Protein AF-A0A317XVB1-F1 (afdb_monomer_lite)

pLDDT: mean 74.4, std 19.01, range [36.06, 94.31]

Radius of gyration: 15.87 Å; chains: 1; bounding box: 34×34×40 Å

Sequence (125 aa):
METEEQCAACCASLSLVYSETTQSFDWAKCKNSHIWRELNCSRPRRIPPFFRDRVAKFWLQSPPSPDTARCSITLAAMSDPTTRACTCCWAKSLVPGGAGQSEAERSMLEAASRCIYCGSCWVVP

Foldseek 3Di:
DWDPDADPVPRATWDFDQDPVVRDRQWIAGPVGDIGGPPPLPDDDDDPPVVVVVVVVVCVPCDDDQPADAAPFPRDGDNDLQWWAFPGRRHIHHQQPDPPDDPVNNVRNVVCCADPPRRGHIDGD

Structure (mmCIF, N/CA/C/O backbone):
data_AF-A0A317XVB1-F1
#
_entry.id   AF-A0A317XVB1-F1
#
loop_
_atom_site.group_PDB
_atom_site.id
_atom_site.type_symbol
_atom_site.label_atom_id
_atom_site.label_alt_id
_atom_site.label_comp_id
_atom_site.label_asym_id
_atom_site.label_entity_id
_atom_site.label_seq_id
_atom_site.pdbx_PDB_ins_code
_atom_site.Cartn_x
_atom_site.Cartn_y
_atom_site.Cartn_z
_atom_site.occupancy
_atom_site.B_iso_or_equiv
_atom_site.auth_seq_id
_atom_site.auth_comp_id
_atom_site.auth_asym_id
_atom_site.auth_atom_id
_atom_site.pdbx_PDB_model_num
ATOM 1 N N . MET A 1 1 ? -2.947 14.528 21.425 1.00 72.62 1 MET A N 1
ATOM 2 C CA . MET A 1 1 ? -1.752 14.107 22.184 1.00 72.62 1 MET A CA 1
ATOM 3 C C . MET A 1 1 ? -0.621 13.983 21.181 1.00 72.62 1 MET A C 1
ATOM 5 O O . MET A 1 1 ? -0.820 13.314 20.172 1.00 72.62 1 MET A O 1
ATOM 9 N N . GLU A 1 2 ? 0.475 14.716 21.370 1.00 76.56 2 GLU A N 1
ATOM 10 C CA . GLU A 1 2 ? 1.649 14.615 20.491 1.00 76.56 2 GLU A CA 1
ATOM 11 C C . GLU A 1 2 ? 2.479 13.393 20.886 1.00 76.56 2 GLU A C 1
ATOM 13 O O . GLU A 1 2 ? 2.587 13.075 22.070 1.00 76.56 2 GLU A O 1
ATOM 18 N N . THR A 1 3 ? 3.006 12.685 19.894 1.00 77.38 3 THR A N 1
ATOM 19 C CA . THR A 1 3 ? 3.888 11.529 20.085 1.00 77.38 3 THR A CA 1
ATOM 20 C C . THR A 1 3 ? 5.326 11.929 19.814 1.00 77.38 3 THR A C 1
ATOM 22 O O . THR A 1 3 ? 5.577 12.829 19.014 1.00 77.38 3 THR A O 1
ATOM 25 N N . GLU A 1 4 ? 6.275 11.181 20.369 1.00 84.00 4 GLU A N 1
ATOM 26 C CA . GLU A 1 4 ? 7.689 11.293 19.985 1.00 84.00 4 GLU A CA 1
ATOM 27 C C . GLU A 1 4 ? 7.967 10.742 18.570 1.00 84.00 4 GLU A C 1
ATOM 29 O O . GLU A 1 4 ? 9.046 10.946 18.016 1.00 84.00 4 GLU A O 1
ATOM 34 N N . GLU A 1 5 ? 6.987 10.079 17.946 1.00 76.06 5 GLU A N 1
ATOM 35 C CA . GLU A 1 5 ? 7.103 9.565 16.583 1.00 76.06 5 GLU A CA 1
ATOM 36 C C . GLU A 1 5 ? 7.082 10.671 15.512 1.00 76.06 5 GLU A C 1
ATOM 38 O O . GLU A 1 5 ? 6.350 11.666 15.600 1.00 76.06 5 GLU A O 1
ATOM 43 N N . GLN A 1 6 ? 7.858 10.454 14.444 1.00 83.88 6 GLN A N 1
ATOM 44 C CA . GLN A 1 6 ? 7.992 11.368 13.309 1.00 83.88 6 GLN A CA 1
ATOM 45 C C . GLN A 1 6 ? 7.401 10.769 12.032 1.00 83.88 6 GLN A C 1
ATOM 47 O O . GLN A 1 6 ? 7.655 9.621 11.686 1.00 83.88 6 GLN A O 1
ATOM 52 N N . CYS A 1 7 ? 6.664 11.578 11.275 1.00 79.81 7 CYS A N 1
ATOM 53 C CA . CYS A 1 7 ? 6.092 11.197 9.988 1.00 79.81 7 CYS A CA 1
ATOM 54 C C . CYS A 1 7 ? 7.183 10.845 8.965 1.00 79.81 7 CYS A C 1
ATOM 56 O O . CYS A 1 7 ? 7.944 11.727 8.581 1.00 79.81 7 CYS A O 1
ATOM 58 N N . ALA A 1 8 ? 7.212 9.627 8.414 1.00 71.56 8 ALA A N 1
ATOM 59 C CA . ALA A 1 8 ? 8.265 9.260 7.450 1.00 71.56 8 ALA A CA 1
ATOM 60 C C . ALA A 1 8 ? 8.241 10.062 6.141 1.00 71.56 8 ALA A C 1
ATOM 62 O O . ALA A 1 8 ? 9.245 10.102 5.441 1.00 71.56 8 ALA A O 1
ATOM 63 N N . ALA A 1 9 ? 7.116 10.693 5.789 1.00 67.94 9 ALA A N 1
ATOM 64 C CA . ALA A 1 9 ? 7.031 11.496 4.571 1.00 67.94 9 ALA A CA 1
ATOM 65 C C . ALA A 1 9 ? 7.652 12.894 4.728 1.00 67.94 9 ALA A C 1
ATOM 67 O O . ALA A 1 9 ? 8.076 13.487 3.743 1.00 67.94 9 ALA A O 1
ATOM 68 N N . CYS A 1 10 ? 7.665 13.461 5.939 1.00 79.19 10 CYS A N 1
ATOM 69 C CA . CYS A 1 10 ? 8.079 14.856 6.129 1.00 79.19 10 CYS A CA 1
ATOM 70 C C . CYS A 1 10 ? 8.777 15.152 7.465 1.00 79.19 10 CYS A C 1
ATOM 72 O O . CYS A 1 10 ? 8.882 16.317 7.843 1.00 79.19 10 CYS A O 1
ATOM 74 N N . CYS A 1 11 ? 9.163 14.115 8.209 1.00 83.06 11 CYS A N 1
ATOM 75 C CA . CYS A 1 11 ? 9.817 14.130 9.525 1.00 83.06 11 CYS A CA 1
ATOM 76 C C . CYS A 1 11 ? 9.138 14.993 10.605 1.00 83.06 11 CYS A C 1
ATOM 78 O O . CYS A 1 11 ? 9.726 15.284 11.641 1.00 83.06 11 CYS A O 1
ATOM 80 N N . ALA A 1 12 ? 7.896 15.424 10.382 1.00 85.88 12 ALA A N 1
ATOM 81 C CA . ALA A 1 12 ? 7.152 16.227 11.340 1.00 85.88 12 ALA A CA 1
ATOM 82 C C . ALA A 1 12 ? 6.590 15.344 12.458 1.00 85.88 12 ALA A C 1
ATOM 84 O O . ALA A 1 12 ? 6.158 14.222 12.179 1.00 85.88 12 ALA A O 1
ATOM 85 N N . SER A 1 13 ? 6.529 15.877 13.679 1.00 88.25 13 SER A N 1
ATOM 86 C CA . SER A 1 13 ? 5.903 15.203 14.816 1.00 88.25 13 SER A CA 1
ATOM 87 C C . SER A 1 13 ? 4.470 14.790 14.498 1.00 88.25 13 SER A C 1
ATOM 89 O O . SER A 1 13 ? 3.727 15.495 13.795 1.00 88.25 13 SER A O 1
ATOM 91 N N . LEU A 1 14 ? 4.102 13.621 14.999 1.00 86.50 14 LEU A N 1
ATOM 92 C CA . LEU A 1 14 ? 2.777 13.058 14.828 1.00 86.50 14 LEU A CA 1
ATOM 93 C C . LEU A 1 14 ? 1.886 13.385 16.022 1.00 86.50 14 LEU A C 1
ATOM 95 O O . LEU A 1 14 ? 2.322 13.496 17.167 1.00 86.50 14 LEU A O 1
ATOM 99 N N . SER A 1 15 ? 0.602 13.549 15.737 1.00 88.69 15 SER A N 1
ATOM 100 C CA . SER A 1 15 ? -0.434 13.731 16.742 1.00 88.69 15 SER A CA 1
ATOM 101 C C . SER A 1 15 ? -1.413 12.573 16.649 1.00 88.69 15 SER A C 1
ATOM 103 O O . SER A 1 15 ? -1.999 12.338 15.588 1.00 88.69 15 SER A O 1
ATOM 105 N N . LEU A 1 16 ? -1.608 11.858 17.755 1.00 83.44 16 LEU A N 1
ATOM 106 C CA . LEU A 1 16 ? -2.622 10.812 17.840 1.00 83.44 16 LEU A CA 1
ATOM 107 C C . LEU A 1 16 ? -4.008 11.439 17.824 1.00 83.44 16 LEU A C 1
ATOM 109 O O . LEU A 1 16 ? -4.271 12.422 18.531 1.00 83.44 16 LEU A O 1
ATOM 113 N N . VAL A 1 17 ? -4.900 10.829 17.050 1.00 80.44 17 VAL A N 1
ATOM 114 C CA . VAL A 1 17 ? -6.313 11.185 17.032 1.00 80.44 17 VAL A CA 1
ATOM 115 C C . VAL A 1 17 ? -7.106 10.105 17.745 1.00 80.44 17 VAL A C 1
ATOM 117 O O . VAL A 1 17 ? -7.100 8.934 17.365 1.00 80.44 17 VAL A O 1
ATOM 120 N N . TYR A 1 18 ? -7.769 10.526 18.818 1.00 79.75 18 TYR A N 1
ATOM 121 C CA . TYR A 1 18 ? -8.643 9.673 19.603 1.00 79.75 18 TYR A CA 1
ATOM 122 C C . TYR A 1 18 ? -9.974 9.486 18.877 1.00 79.75 18 TYR A C 1
ATOM 124 O O . TYR A 1 18 ? -10.574 10.454 18.407 1.00 79.75 18 TYR A O 1
ATOM 132 N N . SER A 1 19 ? -10.428 8.241 18.781 1.00 78.25 19 SER A N 1
ATOM 133 C CA . SER A 1 19 ? -11.719 7.887 18.202 1.00 78.25 19 SER A CA 1
ATOM 134 C C . SER A 1 19 ? -12.661 7.453 19.319 1.00 78.25 19 SER A C 1
ATOM 136 O O . SER A 1 19 ? -12.479 6.400 19.926 1.00 78.25 19 SER A O 1
ATOM 138 N N . GLU A 1 20 ? -13.700 8.249 19.577 1.00 81.31 20 GLU A N 1
ATOM 139 C CA . GLU A 1 20 ? -14.708 7.928 20.599 1.00 81.31 20 GLU A CA 1
ATOM 140 C C . GLU A 1 20 ? -15.463 6.630 20.277 1.00 81.31 20 GLU A C 1
ATOM 142 O O . GLU A 1 20 ? -15.806 5.864 21.173 1.00 81.31 20 GLU A O 1
ATOM 147 N N . THR A 1 21 ? -15.659 6.337 18.987 1.00 75.50 21 THR A N 1
ATOM 148 C CA . THR A 1 21 ? -16.365 5.138 18.509 1.00 75.50 21 THR A CA 1
ATOM 149 C C . THR A 1 21 ? -15.658 3.840 18.902 1.00 75.50 21 THR A C 1
ATOM 151 O O . THR A 1 21 ? -16.305 2.829 19.166 1.00 75.50 21 THR A O 1
ATOM 154 N N . THR A 1 22 ? -14.326 3.838 18.889 1.00 72.50 22 THR A N 1
ATOM 155 C CA . THR A 1 22 ? -13.498 2.661 19.199 1.00 72.50 22 THR A CA 1
ATOM 156 C C . THR A 1 22 ? -12.869 2.739 20.584 1.00 72.50 22 THR A C 1
ATOM 158 O O . THR A 1 22 ? -12.315 1.744 21.044 1.00 72.50 22 THR A O 1
ATOM 161 N N . GLN A 1 23 ? -12.989 3.894 21.247 1.00 79.94 23 GLN A N 1
ATOM 162 C CA . GLN A 1 23 ? -12.317 4.234 22.499 1.00 79.94 23 GLN A CA 1
ATOM 163 C C . GLN A 1 23 ? -10.795 4.030 22.434 1.00 79.94 23 GLN A C 1
ATOM 165 O O . GLN A 1 23 ? -10.149 3.762 23.447 1.00 79.94 23 GLN A O 1
ATOM 170 N N . SER A 1 24 ? -10.210 4.164 21.242 1.00 77.44 24 SER A N 1
ATOM 171 C CA . SER A 1 24 ? -8.786 3.950 20.988 1.00 77.44 24 SER A CA 1
ATOM 172 C C . SER A 1 24 ? -8.196 5.026 20.084 1.00 77.44 24 SER A C 1
ATOM 174 O O . SER A 1 24 ? -8.898 5.748 19.371 1.00 77.44 24 SER A O 1
ATOM 176 N N . PHE A 1 25 ? -6.869 5.138 20.117 1.00 76.62 25 PHE A N 1
ATOM 177 C CA . PHE A 1 25 ? -6.122 5.887 19.116 1.00 76.62 25 PHE A CA 1
ATOM 178 C C . PHE A 1 25 ? -5.980 5.010 17.871 1.00 76.62 25 PHE A C 1
ATOM 180 O O . PHE A 1 25 ? -5.250 4.025 17.870 1.00 76.62 25 PHE A O 1
ATOM 187 N N . ASP A 1 26 ? -6.739 5.335 16.826 1.00 69.19 26 ASP A N 1
ATOM 188 C CA . ASP A 1 26 ? -6.807 4.508 15.612 1.00 69.19 26 ASP A CA 1
ATOM 189 C C . ASP A 1 26 ? -5.813 4.963 14.532 1.00 69.19 26 ASP A C 1
ATOM 191 O O . ASP A 1 26 ? -5.524 4.229 13.583 1.00 69.19 26 ASP A O 1
ATOM 195 N N . TRP A 1 27 ? -5.355 6.213 14.615 1.00 78.25 27 TRP A N 1
ATOM 196 C CA . TRP A 1 27 ? -4.446 6.823 13.654 1.00 78.25 27 TRP A CA 1
ATOM 197 C C . TRP A 1 27 ? -3.725 8.030 14.258 1.00 78.25 27 TRP A C 1
ATOM 199 O O . TRP A 1 27 ? -4.232 8.721 15.143 1.00 78.25 27 TRP A O 1
ATOM 209 N N . ALA A 1 28 ? -2.540 8.292 13.725 1.00 82.19 28 ALA A N 1
ATOM 210 C CA . ALA A 1 28 ? -1.751 9.483 13.943 1.00 82.19 28 ALA A CA 1
ATOM 211 C C . ALA A 1 28 ? -1.761 10.346 12.674 1.00 82.19 28 ALA A C 1
ATOM 213 O O . ALA A 1 28 ? -1.864 9.845 11.551 1.00 82.19 28 ALA A O 1
ATOM 214 N N . LYS A 1 29 ? -1.664 11.662 12.833 1.00 85.56 29 LYS A N 1
ATOM 215 C CA . LYS A 1 29 ? -1.607 12.615 11.722 1.00 85.56 29 LYS A CA 1
ATOM 216 C C . LYS A 1 29 ? -0.502 13.627 11.974 1.00 85.56 29 LYS A C 1
ATOM 218 O O . LYS A 1 29 ? -0.345 14.092 13.097 1.00 85.56 29 LYS A O 1
ATOM 223 N N . CYS A 1 30 ? 0.257 13.979 10.942 1.00 87.50 30 CYS A N 1
ATOM 224 C CA . CYS A 1 30 ? 1.246 15.053 11.048 1.00 87.50 30 CYS A CA 1
ATOM 225 C C . CYS A 1 30 ? 0.636 16.411 10.667 1.00 87.50 30 CYS A C 1
ATOM 227 O O . CYS A 1 30 ? -0.421 16.480 10.031 1.00 87.50 30 CYS A O 1
ATOM 229 N N . LYS A 1 31 ? 1.341 17.508 10.970 1.00 87.44 31 LYS A N 1
ATOM 230 C CA . LYS A 1 31 ? 0.916 18.879 10.612 1.00 87.44 31 LYS A CA 1
ATOM 231 C C . LYS A 1 31 ? 0.661 19.098 9.111 1.00 87.44 31 LYS A C 1
ATOM 233 O O . LYS A 1 31 ? -0.172 19.917 8.745 1.00 87.44 31 LYS A O 1
ATOM 238 N N . ASN A 1 32 ? 1.308 18.311 8.248 1.00 81.19 32 ASN A N 1
ATOM 239 C CA . ASN A 1 32 ? 1.136 18.354 6.790 1.00 81.19 32 ASN A CA 1
ATOM 240 C C . ASN A 1 32 ? 0.009 17.433 6.289 1.00 81.19 32 ASN A C 1
ATOM 242 O O . ASN A 1 32 ? -0.123 17.186 5.097 1.00 81.19 32 ASN A O 1
ATOM 246 N N . SER A 1 33 ? -0.815 16.911 7.196 1.00 77.62 33 SER A N 1
ATOM 247 C CA . SER A 1 33 ? -1.944 16.031 6.903 1.00 77.62 33 SER A CA 1
ATOM 248 C C . SER A 1 33 ? -1.639 14.640 6.346 1.00 77.62 33 SER A C 1
ATOM 250 O O . SER A 1 33 ? -2.562 13.960 5.900 1.00 77.62 33 SER A O 1
ATOM 252 N N . HIS A 1 34 ? -0.406 14.149 6.468 1.00 76.31 34 HIS A N 1
ATOM 253 C CA . HIS A 1 34 ? -0.126 12.726 6.266 1.00 76.31 34 HIS A CA 1
ATOM 254 C C . HIS A 1 34 ? -0.713 11.907 7.419 1.00 76.31 34 HIS A C 1
ATOM 256 O O . HIS A 1 34 ? -0.555 12.275 8.585 1.00 76.31 34 HIS A O 1
ATOM 262 N N . ILE A 1 35 ? -1.391 10.809 7.086 1.00 75.94 35 ILE A N 1
ATOM 263 C CA . ILE A 1 35 ? -2.053 9.925 8.048 1.00 75.94 35 ILE A CA 1
ATOM 264 C C . ILE A 1 35 ? -1.234 8.644 8.183 1.00 75.94 35 ILE A C 1
ATOM 266 O O . ILE A 1 35 ? -0.912 7.996 7.188 1.00 75.94 35 ILE A O 1
ATOM 270 N N . TRP A 1 36 ? -0.957 8.258 9.421 1.00 74.44 36 TRP A N 1
ATOM 271 C CA . TRP A 1 36 ? -0.381 6.975 9.788 1.00 74.44 36 TRP A CA 1
ATOM 272 C C . TRP A 1 36 ? -1.351 6.194 10.654 1.00 74.44 36 TRP A C 1
ATOM 274 O O . TRP A 1 36 ? -2.010 6.745 11.525 1.00 74.44 36 TRP A O 1
ATOM 284 N N . ARG A 1 37 ? -1.471 4.895 10.398 1.00 68.19 37 ARG A N 1
ATOM 285 C CA . ARG A 1 37 ? -2.222 3.991 11.264 1.00 68.19 37 ARG A CA 1
ATOM 286 C C . ARG A 1 37 ? -1.222 3.179 12.059 1.00 68.19 37 ARG A C 1
ATOM 288 O O . ARG A 1 37 ? -0.483 2.401 11.460 1.00 68.19 37 ARG A O 1
ATOM 295 N N . GLU A 1 38 ? -1.243 3.331 13.378 1.00 46.53 38 GLU A N 1
ATOM 296 C CA . GLU A 1 38 ? -0.680 2.314 14.257 1.00 46.53 38 GLU A CA 1
ATOM 297 C C . GLU A 1 38 ? -1.533 1.061 14.067 1.00 46.53 38 GLU A C 1
ATOM 299 O O . GLU A 1 38 ? -2.711 0.987 14.427 1.00 46.53 38 GLU A O 1
ATOM 304 N N . LEU A 1 39 ? -0.963 0.089 13.365 1.00 43.28 39 LEU A N 1
ATOM 305 C CA . LEU A 1 39 ? -1.607 -1.185 13.140 1.00 43.28 39 LEU A CA 1
ATOM 306 C C . LEU A 1 39 ? -1.537 -1.975 14.447 1.00 43.28 39 LEU A C 1
ATOM 308 O O . LEU A 1 39 ? -0.683 -2.842 14.607 1.00 43.28 39 LEU A O 1
ATOM 312 N N . ASN A 1 40 ? -2.526 -1.793 15.322 1.00 40.81 40 ASN A N 1
ATOM 313 C CA . ASN A 1 40 ? -3.022 -2.906 16.131 1.00 40.81 40 ASN A CA 1
ATOM 314 C C . ASN A 1 40 ? -3.670 -3.936 15.181 1.00 40.81 40 ASN A C 1
ATOM 316 O O . ASN A 1 40 ? -4.880 -4.161 15.158 1.00 40.81 40 ASN A O 1
ATOM 320 N N . CYS A 1 41 ? -2.841 -4.546 14.328 1.00 42.31 41 CYS A N 1
ATOM 321 C CA . CYS A 1 41 ? -3.178 -5.586 13.363 1.00 42.31 41 CYS A CA 1
ATOM 322 C C . CYS A 1 41 ? -3.318 -6.936 14.069 1.00 42.31 41 CYS A C 1
ATOM 324 O O . CYS A 1 41 ? -2.805 -7.949 13.611 1.00 42.31 41 CYS A O 1
ATOM 326 N N . SER A 1 42 ? -4.028 -6.977 15.191 1.00 39.53 42 SER A N 1
ATOM 327 C CA . SER A 1 42 ? -4.315 -8.239 15.863 1.00 39.53 42 SER A CA 1
ATOM 328 C C . SER A 1 42 ? -5.560 -8.933 15.308 1.00 39.53 42 SER A C 1
ATOM 330 O O . SER A 1 42 ? -5.725 -10.115 15.597 1.00 39.53 42 SER A O 1
ATOM 332 N N . ARG A 1 43 ? -6.415 -8.301 14.473 1.00 43.59 43 ARG A N 1
ATOM 333 C CA . ARG A 1 43 ? -7.535 -9.001 13.795 1.00 43.59 43 ARG A CA 1
ATOM 334 C C . ARG A 1 43 ? -7.946 -8.404 12.438 1.00 43.59 43 ARG A C 1
ATOM 336 O O . ARG A 1 43 ? -8.052 -7.183 12.320 1.00 43.59 43 ARG A O 1
ATOM 343 N N . PRO A 1 44 ? -8.303 -9.239 11.441 1.00 42.69 44 PRO A N 1
ATOM 344 C CA . PRO A 1 44 ? -8.923 -8.777 10.206 1.00 42.69 44 PRO A CA 1
ATOM 345 C C . PRO A 1 44 ? -10.357 -8.316 10.504 1.00 42.69 44 PRO A C 1
ATOM 347 O O . PRO A 1 44 ? -11.266 -9.132 10.658 1.00 42.69 44 PRO A O 1
ATOM 350 N N . ARG A 1 45 ? -10.595 -7.003 10.599 1.00 47.81 45 ARG A N 1
ATOM 351 C CA . ARG A 1 45 ? -11.969 -6.482 10.529 1.00 47.81 45 ARG A CA 1
ATOM 352 C C . ARG A 1 45 ? -12.413 -6.486 9.066 1.00 47.81 45 ARG A C 1
ATOM 354 O O . ARG A 1 45 ? -11.681 -6.021 8.195 1.00 47.81 45 ARG A O 1
ATOM 361 N N . ARG A 1 46 ? -13.617 -7.012 8.799 1.00 47.91 46 ARG A N 1
ATOM 362 C CA . ARG A 1 46 ? -14.285 -6.885 7.493 1.00 47.91 46 ARG A CA 1
ATOM 363 C C . ARG A 1 46 ? -14.301 -5.407 7.100 1.00 47.91 46 ARG A C 1
ATOM 365 O O . ARG A 1 46 ? -14.760 -4.577 7.881 1.00 47.91 46 ARG A O 1
ATOM 372 N N . ILE A 1 47 ? -13.800 -5.088 5.912 1.00 43.16 47 ILE A N 1
ATOM 373 C CA . ILE A 1 47 ? -13.826 -3.725 5.377 1.00 43.16 47 ILE A CA 1
ATOM 374 C C . ILE A 1 47 ? -15.291 -3.374 5.084 1.00 43.16 47 ILE A C 1
ATOM 376 O O . ILE A 1 47 ? -15.932 -4.103 4.322 1.00 43.16 47 ILE A O 1
ATOM 380 N N . PRO A 1 48 ? -15.852 -2.298 5.663 1.00 38.81 48 PRO A N 1
ATOM 381 C CA . PRO A 1 48 ? -17.201 -1.866 5.334 1.00 38.81 48 PRO A CA 1
ATOM 382 C C . PRO A 1 48 ? -17.281 -1.429 3.861 1.00 38.81 48 PRO A C 1
ATOM 384 O O . PRO A 1 48 ? -16.382 -0.725 3.391 1.00 38.81 48 PRO A O 1
ATOM 387 N N . PRO A 1 49 ? -18.360 -1.769 3.133 1.00 42.25 49 PRO A N 1
ATOM 388 C CA . PRO A 1 49 ? -18.509 -1.456 1.707 1.00 42.25 49 PRO A CA 1
ATOM 389 C C . PRO A 1 49 ? -18.415 0.048 1.394 1.00 42.25 49 PRO A C 1
ATOM 391 O O . PRO A 1 49 ? -17.972 0.422 0.314 1.00 42.25 49 PRO A O 1
ATOM 394 N N . PHE A 1 50 ? -18.717 0.916 2.364 1.00 40.88 50 PHE A N 1
ATOM 395 C CA . PHE A 1 50 ? -18.658 2.376 2.227 1.00 40.88 50 PHE A CA 1
ATOM 396 C C . PHE A 1 50 ? -17.242 2.948 2.010 1.00 40.88 50 PHE A C 1
ATOM 398 O O . PHE A 1 50 ? -17.091 4.073 1.536 1.00 40.88 50 PHE A O 1
ATOM 405 N N . PHE A 1 51 ? -16.186 2.199 2.350 1.00 39.28 51 PHE A N 1
ATOM 406 C CA . PHE A 1 51 ? -14.806 2.664 2.164 1.00 39.28 51 PHE A CA 1
ATOM 407 C C . PHE A 1 51 ? -14.325 2.553 0.708 1.00 39.28 51 PHE A C 1
ATOM 409 O O . PHE A 1 51 ? -13.371 3.234 0.346 1.00 39.28 51 PHE A O 1
ATOM 416 N N . ARG A 1 52 ? -14.991 1.761 -0.147 1.00 42.31 52 ARG A N 1
ATOM 417 C CA . ARG A 1 52 ? -14.603 1.568 -1.559 1.00 42.31 52 ARG A CA 1
ATOM 418 C C . ARG A 1 52 ? -14.727 2.852 -2.399 1.00 42.31 52 ARG A C 1
ATOM 420 O O . ARG A 1 52 ? -13.806 3.165 -3.147 1.00 42.31 52 ARG A O 1
ATOM 427 N N . ASP A 1 53 ? -15.789 3.641 -2.218 1.00 39.25 53 ASP A N 1
ATOM 428 C CA . ASP A 1 53 ? -16.064 4.824 -3.060 1.00 39.25 53 ASP A CA 1
ATOM 429 C C . ASP A 1 53 ? -15.219 6.059 -2.711 1.00 39.25 53 ASP A C 1
ATOM 431 O O . ASP A 1 53 ? -14.881 6.868 -3.579 1.00 39.25 53 ASP A O 1
ATOM 435 N N . ARG A 1 54 ? -14.812 6.215 -1.444 1.00 40.69 54 ARG A N 1
ATOM 436 C CA . ARG A 1 54 ? -13.862 7.275 -1.054 1.00 40.69 54 ARG A CA 1
ATOM 437 C C . ARG A 1 54 ? -12.448 7.000 -1.560 1.00 40.69 54 ARG A C 1
ATOM 439 O O . ARG A 1 54 ? -11.694 7.946 -1.768 1.00 40.69 54 ARG A O 1
ATOM 446 N N . VAL A 1 55 ? -12.102 5.734 -1.787 1.00 41.69 55 VAL A N 1
ATOM 447 C CA . VAL A 1 55 ? -10.772 5.322 -2.246 1.00 41.69 55 VAL A CA 1
ATOM 448 C C . VAL A 1 55 ? -10.549 5.745 -3.696 1.00 41.69 55 VAL A C 1
ATOM 450 O O . VAL A 1 55 ? -9.543 6.393 -3.951 1.00 41.69 55 VAL A O 1
ATOM 453 N N . ALA A 1 56 ? -11.503 5.538 -4.611 1.00 42.78 56 ALA A N 1
ATOM 454 C CA . ALA A 1 56 ? -11.393 6.057 -5.984 1.00 42.78 56 ALA A CA 1
ATOM 455 C C . ALA A 1 56 ? -11.155 7.583 -6.019 1.00 42.78 56 ALA A C 1
ATOM 457 O O . ALA A 1 56 ? -10.343 8.077 -6.799 1.00 42.78 56 ALA A O 1
ATOM 458 N N . LYS A 1 57 ? -11.790 8.334 -5.107 1.00 41.16 57 LYS A N 1
ATOM 459 C CA . LYS A 1 57 ? -11.564 9.782 -4.963 1.00 41.16 57 LYS A CA 1
ATOM 460 C C . LYS A 1 57 ? -10.201 10.127 -4.360 1.00 41.16 57 LYS A C 1
ATOM 462 O O . LYS A 1 57 ? -9.588 11.086 -4.810 1.00 41.16 57 LYS A O 1
ATOM 467 N N . PHE A 1 58 ? -9.700 9.353 -3.396 1.00 40.25 58 PHE A N 1
ATOM 468 C CA . PHE A 1 58 ? -8.362 9.556 -2.824 1.00 40.25 58 PHE A CA 1
ATOM 469 C C . PHE A 1 58 ? -7.249 9.276 -3.850 1.00 40.25 58 PHE A C 1
ATOM 471 O O . PHE A 1 58 ? -6.280 10.026 -3.915 1.00 40.25 58 PHE A O 1
ATOM 478 N N . TRP A 1 59 ? -7.428 8.262 -4.709 1.00 43.12 59 TRP A N 1
ATOM 479 C CA . TRP A 1 59 ? -6.545 7.988 -5.854 1.00 43.12 59 TRP A CA 1
ATOM 480 C C . TRP A 1 59 ? -6.503 9.143 -6.868 1.00 43.12 59 TRP A C 1
ATOM 482 O O . TRP A 1 59 ? -5.455 9.391 -7.454 1.00 43.12 59 TRP A O 1
ATOM 492 N N . LEU A 1 60 ? -7.612 9.868 -7.052 1.00 46.22 60 LEU A N 1
ATOM 493 C CA . LEU A 1 60 ? -7.709 10.992 -7.994 1.00 46.22 60 LEU A CA 1
ATOM 494 C C . LEU A 1 60 ? -7.261 12.341 -7.408 1.00 46.22 60 LEU A C 1
ATOM 496 O O . LEU A 1 60 ? -6.850 13.221 -8.158 1.00 46.22 60 LEU A O 1
ATOM 500 N N . GLN A 1 61 ? -7.357 12.534 -6.090 1.00 38.22 61 GLN A N 1
ATOM 501 C CA . GLN A 1 61 ? -7.134 13.841 -5.447 1.00 38.22 61 GLN A CA 1
ATOM 502 C C . GLN A 1 61 ? -5.728 14.031 -4.870 1.00 38.22 61 GLN A C 1
ATOM 504 O O . GLN A 1 61 ? -5.384 15.128 -4.434 1.00 38.22 61 GLN A O 1
ATOM 509 N N . SER A 1 62 ? -4.901 12.990 -4.845 1.00 36.06 62 SER A N 1
ATOM 510 C CA . SER A 1 62 ? -3.509 13.094 -4.406 1.00 36.06 62 SER A CA 1
ATOM 511 C C . SER A 1 62 ? -2.632 12.193 -5.271 1.00 36.06 62 SER A C 1
ATOM 513 O O . SER A 1 62 ? -2.231 11.118 -4.815 1.00 36.06 62 SER A O 1
ATOM 515 N N . PRO A 1 63 ? -2.349 12.586 -6.530 1.00 44.62 63 PRO A N 1
ATOM 516 C CA . PRO A 1 63 ? -1.276 11.943 -7.269 1.00 44.62 63 PRO A CA 1
ATOM 517 C C . PRO A 1 63 ? -0.015 12.027 -6.395 1.00 44.62 63 PRO A C 1
ATOM 519 O O . PRO A 1 63 ? 0.286 13.108 -5.877 1.00 44.62 63 PRO A O 1
ATOM 522 N N . PRO A 1 64 ? 0.680 10.903 -6.139 1.00 48.34 64 PRO A N 1
ATOM 523 C CA . PRO A 1 64 ? 1.951 10.960 -5.435 1.00 48.34 64 PRO A CA 1
ATOM 524 C C . PRO A 1 64 ? 2.840 11.964 -6.168 1.00 48.34 64 PRO A C 1
ATOM 526 O O . PRO A 1 64 ? 2.816 12.010 -7.402 1.00 48.34 64 PRO A O 1
ATOM 529 N N . SER A 1 65 ? 3.598 12.782 -5.429 1.00 45.75 65 SER A N 1
ATOM 530 C CA . SER A 1 65 ? 4.651 13.554 -6.082 1.00 45.75 65 SER A CA 1
ATOM 531 C C . SER A 1 65 ? 5.492 12.564 -6.901 1.00 45.75 65 SER A C 1
ATOM 533 O O . SER A 1 65 ? 5.739 11.447 -6.428 1.00 45.75 65 SER A O 1
ATOM 535 N N . PRO A 1 66 ? 5.869 12.913 -8.140 1.00 50.12 66 PRO A N 1
ATOM 536 C CA . PRO A 1 66 ? 6.460 11.974 -9.094 1.00 50.12 66 PRO A CA 1
ATOM 537 C C . PRO A 1 66 ? 7.768 11.311 -8.624 1.00 50.12 66 PRO A C 1
ATOM 539 O O . PRO A 1 66 ? 8.260 10.409 -9.293 1.00 50.12 66 PRO A O 1
ATOM 542 N N . ASP A 1 67 ? 8.305 11.685 -7.461 1.00 48.47 67 ASP A N 1
ATOM 543 C CA . ASP A 1 67 ? 9.678 11.371 -7.099 1.00 48.47 67 ASP A CA 1
ATOM 544 C C . ASP A 1 67 ? 9.907 10.184 -6.157 1.00 48.47 67 ASP A C 1
ATOM 546 O O . ASP A 1 67 ? 11.074 9.837 -5.980 1.00 48.47 67 ASP A O 1
ATOM 550 N N . THR A 1 68 ? 8.937 9.536 -5.485 1.00 64.56 68 THR A N 1
ATOM 551 C CA . THR A 1 68 ? 9.366 8.463 -4.536 1.00 64.56 68 THR A CA 1
ATOM 552 C C . THR A 1 68 ? 8.337 7.459 -4.016 1.00 64.56 68 THR A C 1
ATOM 554 O O . THR A 1 68 ? 8.493 6.933 -2.911 1.00 64.56 68 THR A O 1
ATOM 557 N N . ALA A 1 69 ? 7.292 7.103 -4.761 1.00 76.56 69 ALA A N 1
ATOM 558 C CA . ALA A 1 69 ? 6.517 5.935 -4.340 1.00 76.56 69 ALA A CA 1
ATOM 559 C C . ALA A 1 69 ? 7.428 4.686 -4.400 1.00 76.56 69 ALA A C 1
ATOM 561 O O . ALA A 1 69 ? 7.970 4.373 -5.454 1.00 76.56 69 ALA A O 1
ATOM 562 N N . ARG A 1 70 ? 7.640 3.987 -3.275 1.00 86.38 70 ARG A N 1
ATOM 563 C CA . ARG A 1 70 ? 8.458 2.760 -3.216 1.00 86.38 70 ARG A CA 1
ATOM 564 C C . ARG A 1 70 ? 7.614 1.528 -2.926 1.00 86.38 70 ARG A C 1
ATOM 566 O O . ARG A 1 70 ? 6.686 1.574 -2.117 1.00 86.38 70 ARG A O 1
ATOM 573 N N . CYS A 1 71 ? 7.963 0.422 -3.571 1.00 89.00 71 CYS A N 1
ATOM 574 C CA . CYS A 1 71 ? 7.376 -0.883 -3.314 1.00 89.00 71 CYS A CA 1
ATOM 575 C C . CYS A 1 71 ? 7.645 -1.272 -1.862 1.00 89.00 71 CYS A C 1
ATOM 577 O O . CYS A 1 71 ? 8.795 -1.346 -1.444 1.00 89.00 71 CYS A O 1
ATOM 579 N N . SER A 1 72 ? 6.612 -1.583 -1.086 1.00 89.69 72 SER A N 1
ATOM 580 C CA . SER A 1 72 ? 6.787 -1.965 0.317 1.00 89.69 72 SER A CA 1
ATOM 581 C C . SER A 1 72 ? 7.468 -3.336 0.499 1.00 89.69 72 SER A C 1
ATOM 583 O O . SER A 1 72 ? 7.786 -3.712 1.616 1.00 89.69 72 SER A O 1
ATOM 585 N N . ILE A 1 73 ? 7.696 -4.093 -0.581 1.00 89.31 73 ILE A N 1
ATOM 586 C CA . ILE A 1 73 ? 8.360 -5.409 -0.539 1.00 89.31 73 ILE A CA 1
ATOM 587 C C . ILE A 1 73 ? 9.817 -5.306 -0.984 1.00 89.31 73 ILE A C 1
ATOM 589 O O . ILE A 1 73 ? 10.708 -5.776 -0.288 1.00 89.31 73 ILE A O 1
ATOM 593 N N . THR A 1 74 ? 10.059 -4.689 -2.141 1.00 88.56 74 THR A N 1
ATOM 594 C CA . THR A 1 74 ? 11.390 -4.632 -2.766 1.00 88.56 74 THR A CA 1
ATOM 595 C C . THR A 1 74 ? 12.092 -3.291 -2.564 1.00 88.56 74 THR A C 1
ATOM 597 O O . THR A 1 74 ? 13.251 -3.152 -2.930 1.00 88.56 74 THR A O 1
ATOM 600 N N . LEU A 1 75 ? 11.398 -2.280 -2.026 1.00 85.81 75 LEU A N 1
ATOM 601 C CA . LEU A 1 75 ? 11.843 -0.880 -1.938 1.00 85.81 75 LEU A CA 1
ATOM 602 C C . LEU A 1 75 ? 12.173 -0.222 -3.290 1.00 85.81 75 LEU A C 1
ATOM 604 O O . LEU A 1 75 ? 12.608 0.932 -3.309 1.00 85.81 75 LEU A O 1
ATOM 608 N N . ALA A 1 76 ? 11.917 -0.920 -4.400 1.00 85.62 76 ALA A N 1
ATOM 609 C CA . ALA A 1 76 ? 12.082 -0.417 -5.754 1.00 85.62 76 ALA A CA 1
ATOM 610 C C . ALA A 1 76 ? 11.166 0.784 -6.009 1.00 85.62 76 ALA A C 1
ATOM 612 O O . ALA A 1 76 ? 10.052 0.858 -5.473 1.00 85.62 76 ALA A O 1
ATOM 613 N N . ALA A 1 77 ? 11.636 1.721 -6.831 1.00 85.44 77 ALA A N 1
ATOM 614 C CA . ALA A 1 77 ? 10.832 2.854 -7.263 1.00 85.44 77 ALA A CA 1
ATOM 615 C C . ALA A 1 77 ? 9.615 2.360 -8.060 1.00 85.44 77 ALA A C 1
ATOM 617 O O . ALA A 1 77 ? 9.730 1.510 -8.940 1.00 85.44 77 ALA A O 1
ATOM 618 N N . MET A 1 78 ? 8.439 2.887 -7.734 1.00 85.62 78 MET A N 1
ATOM 619 C CA . MET A 1 78 ? 7.189 2.621 -8.436 1.00 85.62 78 MET A CA 1
ATOM 620 C C . MET A 1 78 ? 6.921 3.800 -9.366 1.00 85.62 78 MET A C 1
ATOM 622 O O . MET A 1 78 ? 6.266 4.765 -8.979 1.00 85.62 78 MET A O 1
ATOM 626 N N . SER A 1 79 ? 7.487 3.736 -10.568 1.00 75.31 79 SER A N 1
ATOM 627 C CA . SER A 1 79 ? 7.243 4.705 -11.643 1.00 75.31 79 SER A CA 1
ATOM 628 C C . SER A 1 79 ? 6.063 4.317 -12.543 1.00 75.31 79 SER A C 1
ATOM 630 O O . SER A 1 79 ? 5.522 5.181 -13.223 1.00 75.31 79 SER A O 1
ATOM 632 N N . ASP A 1 80 ? 5.653 3.043 -12.529 1.00 67.12 80 ASP A N 1
ATOM 633 C CA . ASP A 1 80 ? 4.639 2.464 -13.423 1.00 67.12 80 ASP A CA 1
ATOM 634 C C . ASP A 1 80 ? 3.367 2.016 -12.664 1.00 67.12 80 ASP A C 1
ATOM 636 O O . ASP A 1 80 ? 3.426 1.719 -11.463 1.00 67.12 80 ASP A O 1
ATOM 640 N N . PRO A 1 81 ? 2.198 1.920 -13.332 1.00 64.44 81 PRO A N 1
ATOM 641 C CA . PRO A 1 81 ? 0.898 1.764 -12.684 1.00 64.44 81 PRO A CA 1
ATOM 642 C C . PRO A 1 81 ? 0.603 0.339 -12.200 1.00 64.44 81 PRO A C 1
ATOM 644 O O . PRO A 1 81 ? -0.410 0.127 -11.533 1.00 64.44 81 PRO A O 1
ATOM 647 N N . THR A 1 82 ? 1.461 -0.647 -12.488 1.00 84.31 82 THR A N 1
ATOM 648 C CA . THR A 1 82 ? 1.242 -2.054 -12.106 1.00 84.31 82 THR A CA 1
ATOM 649 C C . THR A 1 82 ? 1.601 -2.296 -10.639 1.00 84.31 82 THR A C 1
ATOM 651 O O . THR A 1 82 ? 2.532 -3.017 -10.278 1.00 84.31 82 THR A O 1
ATOM 654 N N . THR A 1 83 ? 0.821 -1.677 -9.757 1.00 90.81 83 THR A N 1
ATOM 655 C CA . THR A 1 83 ? 0.907 -1.861 -8.310 1.00 90.81 83 THR A CA 1
ATOM 656 C C . THR A 1 83 ? -0.323 -2.595 -7.792 1.00 90.81 83 THR A C 1
ATOM 658 O O . THR A 1 83 ? -1.428 -2.445 -8.299 1.00 90.81 83 THR A O 1
ATOM 661 N N . ARG A 1 84 ? -0.131 -3.402 -6.754 1.00 92.44 84 ARG A N 1
ATOM 662 C CA . ARG A 1 84 ? -1.182 -4.009 -5.942 1.00 92.44 84 ARG A CA 1
ATOM 663 C C . ARG A 1 84 ? -1.194 -3.356 -4.565 1.00 92.44 84 ARG A C 1
ATOM 665 O O . ARG A 1 84 ? -0.145 -2.986 -4.033 1.00 92.44 84 ARG A O 1
ATOM 672 N N . ALA A 1 85 ? -2.373 -3.242 -3.969 1.00 91.81 85 ALA A N 1
ATOM 673 C CA . ALA A 1 85 ? -2.553 -2.700 -2.627 1.00 91.81 85 ALA A CA 1
ATOM 674 C C . ALA A 1 85 ? -3.041 -3.786 -1.668 1.00 91.81 85 ALA A C 1
ATOM 676 O O . ALA A 1 85 ? -3.820 -4.664 -2.039 1.00 91.81 85 ALA A O 1
ATOM 677 N N . CYS A 1 86 ? -2.578 -3.751 -0.422 1.00 91.75 86 CYS A N 1
ATOM 678 C CA . CYS A 1 86 ? -3.100 -4.628 0.616 1.00 91.75 86 CYS A CA 1
ATOM 679 C C . CYS A 1 86 ? -4.523 -4.203 0.987 1.00 91.75 86 CYS A C 1
ATOM 681 O O . CYS A 1 86 ? -4.761 -3.032 1.279 1.00 91.75 86 CYS A O 1
ATOM 683 N N . THR A 1 87 ? -5.456 -5.151 1.058 1.00 84.62 87 THR A N 1
ATOM 684 C CA . THR A 1 87 ? -6.852 -4.851 1.410 1.00 84.62 87 THR A CA 1
ATOM 685 C C . THR A 1 87 ? -7.014 -4.303 2.829 1.00 84.62 87 THR A C 1
ATOM 687 O O . THR A 1 87 ? -7.928 -3.527 3.078 1.00 84.62 87 THR A O 1
ATOM 690 N N . CYS A 1 88 ? -6.141 -4.671 3.770 1.00 85.38 88 CYS A N 1
ATOM 691 C CA . CYS A 1 88 ? -6.266 -4.259 5.169 1.00 85.38 88 CYS A CA 1
ATOM 692 C C . CYS A 1 88 ? -5.433 -3.014 5.501 1.00 85.38 88 CYS A C 1
ATOM 694 O O . CYS A 1 88 ? -5.985 -1.989 5.903 1.00 85.38 88 CYS A O 1
ATOM 696 N N . CYS A 1 89 ? -4.110 -3.098 5.336 1.00 83.75 89 CYS A N 1
ATOM 697 C CA . CYS A 1 89 ? -3.194 -2.028 5.737 1.00 83.75 89 CYS A CA 1
ATOM 698 C C . CYS A 1 89 ? -2.838 -1.050 4.612 1.00 83.75 89 CYS A C 1
ATOM 700 O O . CYS A 1 89 ? -2.101 -0.103 4.862 1.00 83.75 89 CYS A O 1
ATOM 702 N N . TRP A 1 90 ? -3.329 -1.272 3.387 1.00 83.50 90 TRP A N 1
ATOM 703 C CA . TRP A 1 90 ? -3.097 -0.397 2.229 1.00 83.50 90 TRP A CA 1
ATOM 704 C C . TRP A 1 90 ? -1.628 -0.190 1.834 1.00 83.50 90 TRP A C 1
ATOM 706 O O . TRP A 1 90 ? -1.328 0.691 1.029 1.00 83.50 90 TRP A O 1
ATOM 716 N N . ALA A 1 91 ? -0.719 -1.038 2.332 1.00 88.94 91 ALA A N 1
ATOM 717 C CA . ALA A 1 91 ? 0.638 -1.139 1.806 1.00 88.94 91 ALA A CA 1
ATOM 718 C C . ALA A 1 91 ? 0.595 -1.356 0.285 1.00 88.94 91 ALA A C 1
ATOM 720 O O . ALA A 1 91 ? -0.305 -2.038 -0.214 1.00 88.94 91 ALA A O 1
ATOM 721 N N . LYS A 1 92 ? 1.559 -0.787 -0.443 1.00 92.00 92 LYS A N 1
ATOM 722 C CA . LYS A 1 92 ? 1.631 -0.860 -1.907 1.00 92.00 92 LYS A CA 1
ATOM 723 C C . LYS A 1 92 ? 2.805 -1.729 -2.325 1.00 92.00 92 LYS A C 1
ATOM 725 O O . LYS A 1 92 ? 3.889 -1.646 -1.763 1.00 92.00 92 LYS A O 1
ATOM 730 N N . SER A 1 93 ? 2.605 -2.571 -3.319 1.00 93.06 93 SER A N 1
ATOM 731 C CA . SER A 1 93 ? 3.628 -3.473 -3.837 1.00 93.06 93 SER A CA 1
ATOM 732 C C . SER A 1 93 ? 3.547 -3.490 -5.353 1.00 93.06 93 SER A C 1
ATOM 734 O O . SER A 1 93 ? 2.471 -3.298 -5.905 1.00 93.06 93 SER A O 1
ATOM 736 N N . LEU A 1 94 ? 4.662 -3.729 -6.035 1.00 93.06 94 LEU A N 1
ATOM 737 C CA . LEU A 1 94 ? 4.638 -4.029 -7.463 1.00 93.06 94 LEU A CA 1
ATOM 738 C C . LEU A 1 94 ? 3.887 -5.346 -7.720 1.00 93.06 94 LEU A C 1
ATOM 740 O O . LEU A 1 94 ? 3.899 -6.265 -6.895 1.00 93.06 94 LEU A O 1
ATOM 744 N N . VAL A 1 95 ? 3.213 -5.441 -8.862 1.00 93.56 95 VAL A N 1
ATOM 745 C CA . VAL A 1 95 ? 2.655 -6.709 -9.346 1.00 93.56 95 VAL A CA 1
ATOM 746 C C . VAL A 1 95 ? 3.815 -7.578 -9.849 1.00 93.56 95 VAL A C 1
ATOM 748 O O . VAL A 1 95 ? 4.645 -7.066 -10.597 1.00 93.56 95 VAL A O 1
ATOM 751 N N . PRO A 1 96 ? 3.918 -8.861 -9.461 1.00 92.88 96 PRO A N 1
ATOM 752 C CA . PRO A 1 96 ? 4.972 -9.731 -9.974 1.00 92.88 96 PRO A CA 1
ATOM 753 C C . PRO A 1 96 ? 4.904 -9.861 -11.503 1.00 92.88 96 PRO A C 1
ATOM 755 O O . PRO A 1 96 ? 3.816 -9.972 -12.064 1.00 92.88 96 PRO A O 1
ATOM 758 N N . GLY A 1 97 ? 6.061 -9.858 -12.171 1.00 90.31 97 GLY A N 1
ATOM 759 C CA . GLY A 1 97 ? 6.144 -10.034 -13.628 1.00 90.31 97 GLY A CA 1
ATOM 760 C C . GLY A 1 97 ? 5.983 -8.745 -14.440 1.00 90.31 97 GLY A C 1
ATOM 761 O O . GLY A 1 97 ? 5.856 -8.807 -15.661 1.00 90.31 97 GLY A O 1
ATOM 762 N N . GLY A 1 98 ? 6.007 -7.581 -13.787 1.00 86.75 98 GLY A N 1
ATOM 763 C CA . GLY A 1 98 ? 6.036 -6.286 -14.466 1.00 86.75 98 GLY A CA 1
ATOM 764 C C . GLY A 1 98 ? 7.330 -6.058 -15.257 1.00 86.75 98 GLY A C 1
ATOM 765 O O . GLY A 1 98 ? 8.378 -6.643 -14.960 1.00 86.75 98 GLY A O 1
ATOM 766 N N . ALA A 1 99 ? 7.257 -5.181 -16.260 1.00 84.00 99 ALA A N 1
ATOM 767 C CA . ALA A 1 99 ? 8.423 -4.758 -17.028 1.00 84.00 99 ALA A CA 1
ATOM 768 C C . ALA A 1 99 ? 9.483 -4.121 -16.109 1.00 84.00 99 ALA A C 1
ATOM 770 O O . ALA A 1 99 ? 9.152 -3.423 -15.153 1.00 84.00 99 ALA A O 1
ATOM 771 N N . GLY A 1 100 ? 10.762 -4.386 -16.384 1.00 86.62 100 GLY A N 1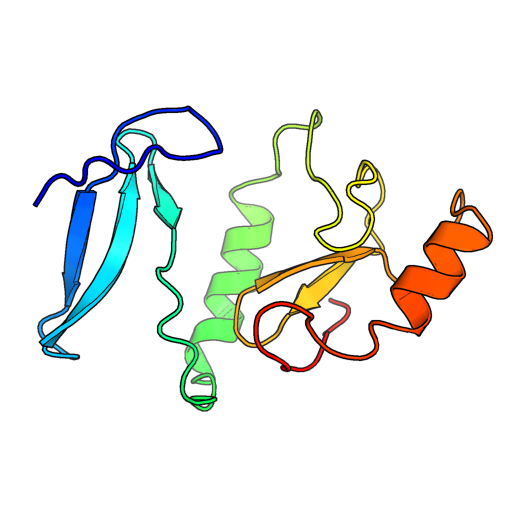
ATOM 772 C CA . GLY A 1 100 ? 11.881 -3.818 -15.623 1.00 86.62 10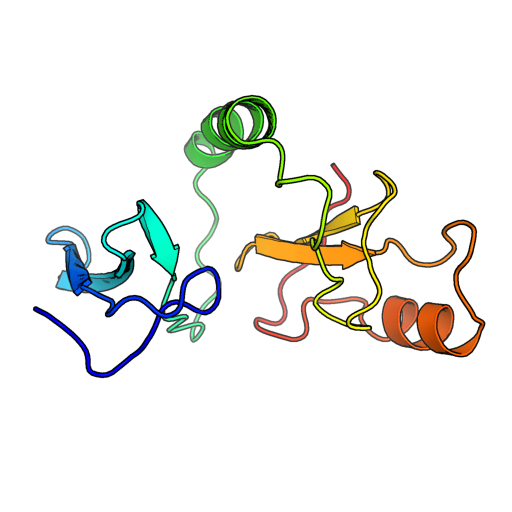0 GLY A CA 1
ATOM 773 C C . GLY A 1 100 ? 12.195 -4.492 -14.281 1.00 86.62 100 GLY A C 1
ATOM 774 O O . GLY A 1 100 ? 13.149 -4.080 -13.632 1.00 86.62 100 GLY A O 1
ATOM 775 N N . GLN A 1 101 ? 11.459 -5.534 -13.873 1.00 90.31 101 GLN A N 1
ATOM 776 C CA . GLN A 1 101 ? 11.778 -6.297 -12.659 1.00 90.31 101 GLN A CA 1
ATOM 777 C C . GLN A 1 101 ? 12.927 -7.279 -12.895 1.00 90.31 101 GLN A C 1
ATOM 779 O O . GLN A 1 101 ? 12.879 -8.102 -13.818 1.00 90.31 101 GLN A O 1
ATOM 784 N N . SER A 1 102 ? 13.920 -7.247 -12.010 1.00 91.62 102 SER A N 1
ATOM 785 C CA . SER A 1 102 ? 14.939 -8.292 -11.912 1.00 91.62 102 SER A CA 1
ATOM 786 C C . SER A 1 102 ? 14.330 -9.633 -11.478 1.00 91.62 102 SER A C 1
ATOM 788 O O . SER A 1 102 ? 13.242 -9.700 -10.901 1.00 91.62 102 SER A O 1
ATOM 790 N N . GLU A 1 103 ? 15.041 -10.732 -11.730 1.00 93.50 103 GLU A N 1
ATOM 791 C CA . GLU A 1 103 ? 14.609 -12.075 -11.317 1.00 93.50 103 GLU A CA 1
ATOM 792 C C . GLU A 1 103 ? 14.463 -12.204 -9.790 1.00 93.50 103 GLU A C 1
ATOM 794 O O . GLU A 1 103 ? 13.523 -12.835 -9.297 1.00 93.50 103 GLU A O 1
ATOM 799 N N . ALA A 1 104 ? 15.340 -11.533 -9.037 1.00 89.75 104 ALA A N 1
ATOM 800 C CA . ALA A 1 104 ? 15.268 -11.468 -7.581 1.00 89.75 104 ALA A CA 1
ATOM 801 C C . ALA A 1 104 ? 14.012 -10.721 -7.102 1.00 89.75 104 ALA A C 1
ATOM 803 O O . ALA A 1 104 ? 13.289 -11.221 -6.240 1.00 89.75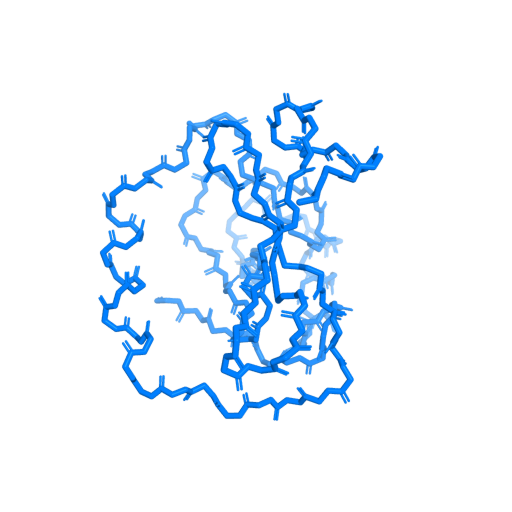 104 ALA A O 1
ATOM 804 N N . GLU A 1 105 ? 13.702 -9.562 -7.692 1.00 90.81 105 GLU A N 1
ATOM 805 C CA . GLU A 1 105 ? 12.484 -8.814 -7.361 1.00 90.81 105 GLU A CA 1
ATOM 806 C C . GLU A 1 105 ? 11.229 -9.614 -7.688 1.00 90.81 105 GLU A C 1
ATOM 808 O O . GLU A 1 105 ? 10.325 -9.691 -6.857 1.00 90.81 105 GLU A O 1
ATOM 813 N N . ARG A 1 106 ? 11.187 -10.258 -8.860 1.00 93.69 106 ARG A N 1
ATOM 814 C CA . ARG A 1 106 ? 10.068 -11.121 -9.250 1.00 93.69 106 ARG A CA 1
ATOM 815 C C . ARG A 1 106 ? 9.850 -12.227 -8.221 1.00 93.69 106 ARG A C 1
ATOM 817 O O . ARG A 1 106 ? 8.737 -12.370 -7.724 1.00 93.69 106 ARG A O 1
ATOM 824 N N . SER A 1 107 ? 10.919 -12.919 -7.827 1.00 93.38 107 SER A N 1
ATOM 825 C CA . SER A 1 107 ? 10.865 -13.990 -6.826 1.00 93.38 107 SER A CA 1
ATOM 826 C C . SER A 1 107 ? 10.363 -13.490 -5.465 1.00 93.38 107 SER A C 1
ATOM 828 O O . SER A 1 107 ? 9.520 -14.132 -4.840 1.00 93.38 107 SER A O 1
ATOM 830 N N . MET A 1 108 ? 10.812 -12.313 -5.010 1.00 91.31 108 MET A N 1
ATOM 831 C CA . MET A 1 108 ? 10.319 -11.697 -3.768 1.00 91.31 108 MET A CA 1
ATOM 832 C C . MET A 1 108 ? 8.831 -11.337 -3.850 1.00 91.31 108 MET A C 1
ATOM 834 O O . MET A 1 108 ? 8.079 -11.556 -2.897 1.00 91.31 108 MET A O 1
ATOM 838 N N . LEU A 1 109 ? 8.392 -10.774 -4.977 1.00 94.19 109 LEU A N 1
ATOM 839 C CA . LEU A 1 109 ? 7.000 -10.379 -5.193 1.00 94.19 109 LEU A CA 1
ATOM 840 C C . LEU A 1 109 ? 6.070 -11.598 -5.285 1.00 94.19 109 LEU A C 1
ATOM 842 O O . LEU A 1 109 ? 4.964 -11.551 -4.737 1.00 94.19 109 LEU A O 1
ATOM 846 N N . GLU A 1 110 ? 6.510 -12.680 -5.930 1.00 94.31 110 GLU A N 1
ATOM 847 C CA . GLU A 1 110 ? 5.795 -13.962 -6.010 1.00 94.31 110 GLU A CA 1
ATOM 848 C C . GLU A 1 110 ? 5.708 -14.651 -4.644 1.00 94.31 110 GLU A C 1
ATOM 850 O O . GLU A 1 110 ? 4.619 -15.056 -4.227 1.00 94.31 110 GLU A O 1
ATOM 855 N N . ALA A 1 111 ? 6.820 -14.706 -3.902 1.00 93.25 111 ALA A N 1
ATOM 856 C CA . ALA A 1 111 ? 6.854 -15.252 -2.546 1.00 93.25 111 ALA A CA 1
ATOM 857 C C . ALA A 1 111 ? 5.904 -14.491 -1.608 1.00 93.25 111 ALA A C 1
ATOM 859 O O . ALA A 1 111 ? 5.210 -15.085 -0.778 1.00 93.25 111 ALA A O 1
ATOM 860 N N . ALA A 1 112 ? 5.796 -13.174 -1.787 1.00 94.12 112 ALA A N 1
ATOM 861 C CA . ALA A 1 112 ? 4.847 -12.337 -1.070 1.00 94.12 112 ALA A CA 1
ATOM 862 C C . ALA A 1 112 ? 3.427 -12.402 -1.663 1.00 94.12 112 ALA A C 1
ATOM 864 O O . ALA A 1 112 ? 2.816 -11.389 -2.013 1.00 94.12 112 ALA A O 1
ATOM 865 N N . SER A 1 113 ? 2.863 -13.608 -1.719 1.00 92.50 113 SER A N 1
ATOM 866 C CA . SER A 1 113 ? 1.472 -13.865 -2.123 1.00 92.50 113 SER A CA 1
ATOM 867 C C . SER A 1 113 ? 0.433 -13.189 -1.211 1.00 92.50 113 SER A C 1
ATOM 869 O O . SER A 1 113 ? -0.707 -12.961 -1.619 1.00 92.50 113 SER A O 1
ATOM 871 N N . ARG A 1 114 ? 0.829 -12.812 0.012 1.00 93.81 114 ARG A N 1
ATOM 872 C CA . ARG A 1 114 ? 0.033 -12.060 0.995 1.00 93.81 114 ARG A CA 1
ATOM 873 C C . ARG A 1 114 ? 0.821 -10.862 1.518 1.00 93.81 114 ARG A C 1
ATOM 875 O O . ARG A 1 114 ? 2.040 -10.789 1.371 1.00 93.81 114 ARG A O 1
ATOM 882 N N . CYS A 1 115 ? 0.124 -9.910 2.129 1.00 91.00 115 CYS A N 1
ATOM 883 C CA . CYS A 1 115 ? 0.750 -8.729 2.700 1.00 91.00 115 CYS A CA 1
ATOM 884 C C . CYS A 1 115 ? 1.693 -9.096 3.843 1.00 91.00 115 CYS A C 1
ATOM 886 O O . CYS A 1 115 ? 1.247 -9.605 4.867 1.00 91.00 115 CYS A O 1
ATOM 888 N N . ILE A 1 116 ? 2.976 -8.764 3.699 1.00 88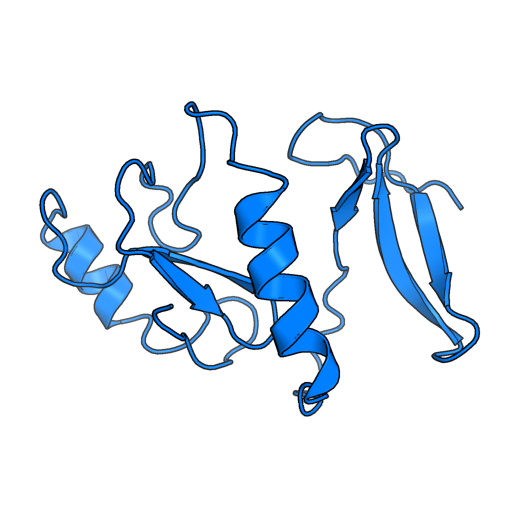.56 116 ILE A N 1
ATOM 889 C CA . ILE A 1 116 ? 4.007 -9.063 4.702 1.00 88.56 116 ILE A CA 1
ATOM 890 C C . ILE A 1 116 ? 3.782 -8.341 6.042 1.00 88.56 116 ILE A C 1
ATOM 892 O O . ILE A 1 116 ? 4.274 -8.794 7.064 1.00 88.56 116 ILE A O 1
ATOM 896 N N . TYR A 1 117 ? 3.002 -7.254 6.054 1.00 87.00 117 TYR A N 1
ATOM 897 C CA . TYR A 1 117 ? 2.732 -6.471 7.265 1.00 87.00 117 TYR A CA 1
ATOM 898 C C . TYR A 1 117 ? 1.545 -6.981 8.084 1.00 87.00 117 TYR A C 1
ATOM 900 O O . TYR A 1 117 ? 1.535 -6.847 9.300 1.00 87.00 117 TYR A O 1
ATOM 908 N N . CYS A 1 118 ? 0.507 -7.513 7.432 1.00 85.94 118 CYS A N 1
ATOM 909 C CA . CYS A 1 118 ? -0.750 -7.862 8.114 1.00 85.94 118 CYS A CA 1
ATOM 910 C C . CYS A 1 118 ? -1.366 -9.194 7.666 1.00 85.94 118 CYS A C 1
ATOM 912 O O . CYS A 1 118 ? -2.499 -9.507 8.027 1.00 85.94 118 CYS A O 1
ATOM 914 N N . GLY A 1 119 ? -0.682 -9.949 6.805 1.00 89.00 119 GLY A N 1
ATOM 915 C CA . GLY A 1 119 ? -1.145 -11.233 6.283 1.00 89.00 119 GLY A CA 1
ATOM 916 C C . GLY A 1 119 ? -2.409 -11.166 5.421 1.00 89.00 119 GLY A C 1
ATOM 917 O O . GLY A 1 119 ? -2.969 -12.210 5.098 1.00 89.00 119 GLY A O 1
ATOM 918 N N . SER A 1 120 ? -2.905 -9.984 5.049 1.00 90.56 120 SER A N 1
ATOM 919 C CA . SER A 1 120 ? -4.117 -9.836 4.224 1.00 90.56 120 SER A CA 1
ATOM 920 C C . SER A 1 120 ? -3.833 -9.993 2.726 1.00 90.56 120 SER A C 1
ATOM 922 O O .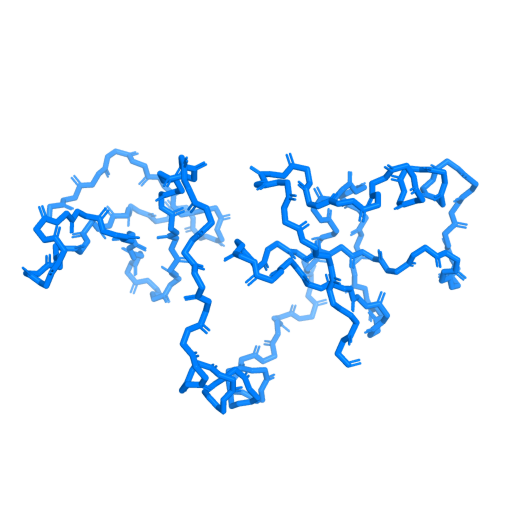 SER A 1 120 ? -2.678 -10.039 2.305 1.00 90.56 120 SER A O 1
ATOM 924 N N . CYS A 1 121 ? -4.883 -10.110 1.911 1.00 93.50 121 CYS A N 1
ATOM 925 C CA . CYS A 1 121 ? -4.744 -10.283 0.465 1.00 93.50 121 CYS A CA 1
ATOM 926 C C . CYS A 1 121 ? -4.297 -8.991 -0.230 1.00 93.50 121 CYS A C 1
ATOM 928 O O . CYS A 1 121 ? -4.617 -7.883 0.207 1.00 93.50 121 CYS A O 1
ATOM 930 N N . TRP A 1 122 ? -3.607 -9.157 -1.353 1.00 92.19 122 TRP A N 1
ATOM 931 C CA . TRP A 1 122 ? -3.364 -8.081 -2.304 1.00 92.19 122 TRP A CA 1
ATOM 932 C C . TRP A 1 122 ? -4.535 -7.956 -3.282 1.00 92.19 122 TRP A C 1
ATOM 934 O O . TRP A 1 122 ? -5.138 -8.961 -3.654 1.00 92.19 122 TRP A O 1
ATOM 944 N N . VAL A 1 123 ? -4.831 -6.736 -3.721 1.00 91.50 123 VAL A N 1
ATOM 945 C CA . VAL A 1 123 ? -5.743 -6.451 -4.835 1.00 91.50 123 VAL A CA 1
ATOM 946 C C . VAL A 1 123 ? -5.017 -5.625 -5.887 1.00 91.50 123 VAL A C 1
ATOM 948 O O . VAL A 1 123 ? -4.307 -4.678 -5.547 1.00 91.50 123 VAL A O 1
ATOM 951 N N . VAL A 1 124 ? -5.180 -6.011 -7.149 1.00 85.94 124 VAL A N 1
ATOM 952 C CA . VAL A 1 124 ? -4.775 -5.199 -8.300 1.00 85.94 124 VAL A CA 1
ATOM 953 C C . VAL A 1 124 ? -5.969 -4.290 -8.621 1.00 85.94 124 VAL A C 1
ATOM 955 O O . VAL A 1 124 ? -7.077 -4.823 -8.733 1.00 85.94 124 VAL A O 1
ATOM 958 N N . PRO A 1 125 ? -5.797 -2.957 -8.622 1.00 66.62 125 PRO A N 1
ATOM 959 C CA . PRO A 1 125 ? -6.855 -2.020 -8.985 1.00 66.62 125 PRO A CA 1
ATOM 960 C C . PRO A 1 125 ? -7.252 -2.128 -10.461 1.00 66.62 125 PRO A C 1
ATOM 962 O O . PRO A 1 125 ? -6.429 -2.612 -11.272 1.00 66.62 125 PRO A O 1
#

InterPro domains:
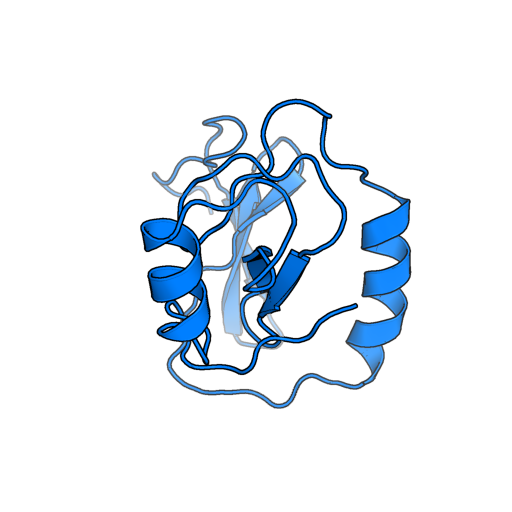  IPR024764 Transcription factor IIIC, putative zinc-finger [PF12660] (69-120)

Organism: NCBI:txid1882483

Secondary structure (DSSP, 8-state):
-EEEEE-TTT-PEEEEEEETTTTEEEEEEETT--EE----TTS-PPPPTTHHHHHHHHHHH-PPPTT--B-TTT--B--SS-EEEETTT--EEEPTT-TT--HHHHHHHHH-SB-TTT-PBEE--